Protein AF-B8M8Z0-F1 (afdb_monomer_lite)

Sequence (172 aa):
METLQPSSPGAVASERLENPVRRAEPSHQGTQTFMDSPPSTLSLDESLLCNTENAAESIIVLDDDDEQAQATTSRPRRANRRQLDYSYPDYEHLMNAVAARNPSRKRKRQKDSDALSLESILDQFSQDVRDQGQAWISEIKDLRFALKIVYEQKEDLKEKLRRLEDKLHASE

Radius of gyration: 47.39 Å; chains: 1; bounding box: 77×95×139 Å

Organism: Talaromyces stipitatus (strain ATCC 10500 / CBS 375.48 / QM 6759 / NRRL 1006) (NCBI:txid441959)

Secondary structure (DSSP, 8-state):
----PPP--------------------------------------------------------------------------PPP----HHHHHHHHHHHHHS----------TT---HHHHHHHHHHHHHHHHHHHHHHHHHHHHHHHHHHHHHHHHHHHHHHHHHHHHTT-

Foldseek 3Di:
DDDDDDDDDDDDDDDDDDDDDDDDDDDDDDDDDDDPDDDDDDDDPPDDDDDDDDDDDDDDDDDDDDDDDDDDDPDPPPPDPDDPDPDPVVVVVVVVVVCVVDPPPPPPDPPPPPPDDPVNVVVVVVVVVVVVVVVVVVVVVVVVVVVVVVVVVVVVVVVVVVVVVVVVVVVD

pLDDT: mean 70.09, std 22.39, range [35.06, 98.62]

Structure (mmCIF, N/CA/C/O backbone):
data_AF-B8M8Z0-F1
#
_entry.id   AF-B8M8Z0-F1
#
loop_
_atom_site.group_PDB
_atom_site.id
_atom_site.type_symbol
_atom_site.label_atom_id
_atom_site.label_alt_id
_atom_site.label_comp_id
_atom_site.label_asym_id
_atom_site.label_entity_id
_atom_site.label_seq_id
_atom_site.pdbx_PDB_ins_code
_atom_site.Cartn_x
_atom_site.Cartn_y
_atom_site.Cartn_z
_atom_site.occupancy
_atom_site.B_iso_or_equiv
_atom_site.auth_seq_id
_atom_site.auth_comp_id
_atom_site.auth_asym_id
_atom_site.auth_atom_id
_atom_site.pdbx_PDB_model_num
ATOM 1 N N . MET A 1 1 ? -10.485 -59.531 -8.593 1.00 39.97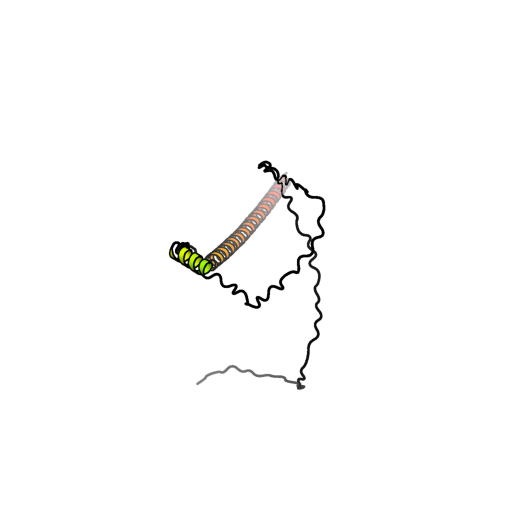 1 MET A N 1
ATOM 2 C CA . MET A 1 1 ? -9.122 -59.573 -9.161 1.00 39.97 1 MET A CA 1
ATOM 3 C C . MET A 1 1 ? -8.809 -58.142 -9.573 1.00 39.97 1 MET A C 1
ATOM 5 O O . MET A 1 1 ? -9.566 -57.633 -10.379 1.00 39.97 1 MET A O 1
ATOM 9 N N . GLU A 1 2 ? -7.895 -57.358 -9.015 1.00 52.56 2 GLU A N 1
ATOM 10 C CA . GLU A 1 2 ? -6.887 -57.484 -7.959 1.00 52.56 2 GLU A CA 1
ATOM 11 C C . GLU A 1 2 ? -6.819 -56.115 -7.248 1.00 52.56 2 GLU A C 1
ATOM 13 O O . GLU A 1 2 ? -6.958 -55.074 -7.887 1.00 52.56 2 GLU A O 1
ATOM 18 N N . THR A 1 3 ? -6.641 -56.108 -5.929 1.00 45.25 3 THR A N 1
ATOM 19 C CA . THR A 1 3 ? -6.395 -54.913 -5.105 1.00 45.25 3 THR A CA 1
ATOM 20 C C . THR A 1 3 ? -4.954 -54.977 -4.612 1.00 45.25 3 THR A C 1
ATOM 22 O O . THR A 1 3 ? -4.614 -55.925 -3.905 1.00 45.25 3 THR A O 1
ATOM 25 N N . LEU A 1 4 ? -4.113 -53.996 -4.950 1.00 60.12 4 LEU A N 1
ATOM 26 C CA . LEU A 1 4 ? -2.746 -53.903 -4.429 1.00 60.12 4 LEU A CA 1
ATOM 27 C C . LEU A 1 4 ? -2.691 -52.889 -3.280 1.00 60.12 4 LEU A C 1
ATOM 29 O O . LEU A 1 4 ? -2.942 -51.699 -3.455 1.00 60.12 4 LEU A O 1
ATOM 33 N N . GLN A 1 5 ? -2.406 -53.417 -2.090 1.00 58.19 5 GLN A N 1
ATOM 34 C CA . GLN A 1 5 ? -2.142 -52.691 -0.850 1.00 58.19 5 GLN A CA 1
ATOM 35 C C . GLN A 1 5 ? -0.746 -52.033 -0.852 1.00 58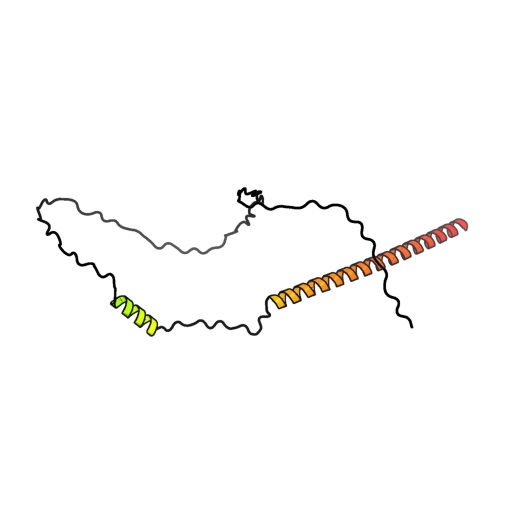.19 5 GLN A C 1
ATOM 37 O O . GLN A 1 5 ? 0.154 -52.506 -1.549 1.00 58.19 5 GLN A O 1
ATOM 42 N N . PRO A 1 6 ? -0.525 -50.993 -0.024 1.00 50.97 6 PRO A N 1
ATOM 43 C CA . PRO A 1 6 ? 0.797 -50.426 0.229 1.00 50.97 6 PRO A CA 1
ATOM 44 C C . PRO A 1 6 ? 1.612 -51.282 1.215 1.00 50.97 6 PRO A C 1
ATOM 46 O O . PRO A 1 6 ? 1.102 -51.728 2.242 1.00 50.97 6 PRO A O 1
ATOM 49 N N . SER A 1 7 ? 2.900 -51.468 0.915 1.00 44.25 7 SER A N 1
ATOM 50 C CA . SER A 1 7 ? 3.866 -52.198 1.746 1.00 44.25 7 SER A CA 1
ATOM 51 C C . SER A 1 7 ? 4.770 -51.246 2.544 1.00 44.25 7 SER A C 1
ATOM 53 O O . SER A 1 7 ? 5.534 -50.465 1.982 1.00 44.25 7 SER A O 1
ATOM 55 N N . SER A 1 8 ? 4.710 -51.368 3.867 1.00 45.84 8 SER A N 1
ATOM 56 C CA . SER A 1 8 ? 5.751 -51.042 4.856 1.00 45.84 8 SER A CA 1
ATOM 57 C C . SER A 1 8 ? 5.587 -52.066 5.983 1.00 45.84 8 SER A C 1
ATOM 59 O O . SER A 1 8 ? 4.440 -52.352 6.335 1.00 45.84 8 SER A O 1
ATOM 61 N N . PRO A 1 9 ? 6.666 -52.665 6.530 1.00 49.41 9 PRO A N 1
ATOM 62 C CA . PRO A 1 9 ? 7.358 -52.031 7.660 1.00 49.41 9 PRO A CA 1
ATOM 63 C C . PRO A 1 9 ? 8.861 -52.375 7.795 1.00 49.41 9 PRO A C 1
ATOM 65 O O . PRO A 1 9 ? 9.353 -53.371 7.275 1.00 49.41 9 PRO A O 1
ATOM 68 N N . GLY A 1 10 ? 9.586 -51.575 8.580 1.00 35.22 10 GLY A N 1
ATOM 69 C CA . GLY A 1 10 ? 10.968 -51.858 8.975 1.00 35.22 10 GLY A CA 1
ATOM 70 C C . GLY A 1 10 ? 11.392 -51.018 10.174 1.00 35.22 10 GLY A C 1
ATOM 71 O O . GLY A 1 10 ? 12.076 -50.014 10.019 1.00 35.22 10 GLY A O 1
ATOM 72 N N . ALA A 1 11 ? 10.934 -51.414 11.361 1.00 36.81 11 ALA A N 1
ATOM 73 C CA . ALA A 1 11 ? 11.362 -50.870 12.643 1.00 36.81 11 ALA A CA 1
ATOM 74 C C . ALA A 1 11 ? 12.719 -51.464 13.058 1.00 36.81 11 ALA A C 1
ATOM 76 O O . ALA A 1 11 ? 12.923 -52.671 12.940 1.00 36.81 11 ALA A O 1
ATOM 77 N N . VAL A 1 12 ? 13.600 -50.636 13.622 1.00 39.78 12 VAL A N 1
ATOM 78 C CA . VAL A 1 12 ? 14.687 -51.084 14.501 1.00 39.78 12 VAL A CA 1
ATOM 79 C C . VAL A 1 12 ? 14.487 -50.392 15.844 1.00 39.78 12 VAL A C 1
ATOM 81 O O . VAL A 1 12 ? 14.398 -49.168 15.914 1.00 39.78 12 VAL A O 1
ATOM 84 N N . ALA A 1 13 ? 14.366 -51.202 16.891 1.00 38.84 13 ALA A N 1
ATOM 85 C CA . ALA A 1 13 ? 14.270 -50.810 18.288 1.00 38.84 13 ALA A CA 1
ATOM 86 C C . ALA A 1 13 ? 15.489 -51.359 19.043 1.00 38.84 13 ALA A C 1
ATOM 88 O O . ALA A 1 13 ? 15.879 -52.493 18.788 1.00 38.84 13 ALA A O 1
ATOM 89 N N . SER A 1 14 ? 16.044 -50.556 19.956 1.00 38.44 14 SER A N 1
ATOM 90 C CA . SER A 1 14 ? 16.961 -50.906 21.062 1.00 38.44 14 SER A CA 1
ATOM 91 C C . SER A 1 14 ? 17.315 -49.578 21.757 1.00 38.44 14 SER A C 1
ATOM 93 O O . SER A 1 14 ? 17.700 -48.651 21.057 1.00 38.44 14 SER A O 1
ATOM 95 N N . GLU A 1 15 ? 17.199 -49.303 23.059 1.00 42.00 15 GLU A N 1
ATOM 96 C CA . GLU A 1 15 ? 16.796 -49.989 24.299 1.00 42.00 15 GLU A CA 1
ATOM 97 C C . GLU A 1 15 ? 16.275 -48.864 25.234 1.00 42.00 15 GLU A C 1
ATOM 99 O O . GLU A 1 15 ? 16.852 -47.783 25.290 1.00 42.00 15 GLU A O 1
ATOM 104 N N . ARG A 1 16 ? 15.045 -48.914 25.753 1.00 42.03 16 ARG A N 1
ATOM 105 C CA . ARG A 1 16 ? 14.649 -49.311 27.121 1.00 42.03 16 ARG A CA 1
ATOM 106 C C . ARG A 1 16 ? 15.676 -49.049 28.241 1.00 42.03 16 ARG A C 1
ATOM 108 O O . ARG A 1 16 ? 16.598 -49.830 28.411 1.00 42.03 16 ARG A O 1
ATOM 115 N N . LEU A 1 17 ? 15.368 -48.085 29.115 1.00 38.06 17 LEU A N 1
ATOM 116 C CA . LEU A 1 17 ? 15.450 -48.250 30.575 1.00 38.06 17 LEU A CA 1
ATOM 117 C C . LEU A 1 17 ? 14.371 -47.387 31.255 1.00 38.06 17 LEU A C 1
ATOM 119 O O . LEU A 1 17 ? 14.147 -46.231 30.906 1.00 38.06 17 LEU A O 1
ATOM 123 N N . GLU A 1 18 ? 13.649 -48.026 32.170 1.00 38.50 18 GLU A N 1
ATOM 124 C CA . GLU A 1 18 ? 12.443 -47.575 32.870 1.00 38.50 18 GLU A CA 1
ATOM 125 C C . GLU A 1 18 ? 12.787 -46.825 34.180 1.00 38.50 18 GLU A C 1
ATOM 127 O O . GLU A 1 18 ? 13.709 -47.242 34.867 1.00 38.50 18 GLU A O 1
ATOM 132 N N . ASN A 1 19 ? 12.028 -45.749 34.485 1.00 35.25 19 ASN A N 1
ATOM 133 C CA . ASN A 1 19 ? 11.388 -45.292 35.758 1.00 35.25 19 ASN A CA 1
ATOM 134 C C . ASN A 1 19 ? 12.024 -45.578 37.161 1.00 35.25 19 ASN A C 1
ATOM 136 O O . ASN A 1 19 ? 12.722 -46.572 37.300 1.00 35.25 19 ASN A O 1
ATOM 140 N N . PRO A 1 20 ? 11.698 -44.841 38.273 1.00 48.09 20 PRO A N 1
ATOM 141 C CA . PRO A 1 20 ? 10.500 -44.009 38.504 1.00 48.09 20 PRO A CA 1
ATOM 142 C C . PRO A 1 20 ? 10.663 -42.671 39.288 1.00 48.09 20 PRO A C 1
ATOM 144 O O . PRO A 1 20 ? 11.601 -42.415 40.036 1.00 48.09 20 PRO A O 1
ATOM 147 N N . VAL A 1 21 ? 9.603 -41.868 39.170 1.00 44.72 21 VAL A N 1
ATOM 148 C CA . VAL A 1 21 ? 9.032 -40.865 40.094 1.00 44.72 21 VAL A CA 1
ATOM 149 C C . VAL A 1 21 ? 9.486 -40.930 41.571 1.00 44.72 21 VAL A C 1
ATOM 151 O O . VAL A 1 21 ? 9.196 -41.910 42.257 1.00 44.72 21 VAL A O 1
ATOM 154 N N . ARG A 1 22 ? 9.975 -39.800 42.120 1.00 39.94 22 ARG A N 1
ATOM 155 C CA . ARG A 1 22 ? 9.637 -39.318 43.481 1.00 39.94 22 ARG A CA 1
ATOM 156 C C . ARG A 1 22 ? 9.508 -37.785 43.533 1.00 39.94 22 ARG A C 1
ATOM 158 O O . ARG A 1 22 ? 10.301 -37.057 42.953 1.00 39.94 22 ARG A O 1
ATOM 165 N N . ARG A 1 23 ? 8.438 -37.357 44.211 1.00 42.62 23 ARG A N 1
ATOM 166 C CA . ARG A 1 23 ? 7.930 -35.995 44.470 1.00 42.62 23 ARG A CA 1
ATOM 167 C C . ARG A 1 23 ? 8.765 -35.172 45.471 1.00 42.62 23 ARG A C 1
ATOM 169 O O . ARG A 1 23 ? 9.400 -35.769 46.334 1.00 42.62 23 ARG A O 1
ATOM 176 N N . ALA A 1 24 ? 8.468 -33.859 45.448 1.00 35.06 24 ALA A N 1
ATOM 177 C CA . ALA A 1 24 ? 8.546 -32.821 46.502 1.00 35.06 24 ALA A CA 1
ATOM 178 C C . ALA A 1 24 ? 9.899 -32.096 46.619 1.00 35.06 24 ALA A C 1
ATOM 180 O O . ALA A 1 24 ? 10.924 -32.757 46.628 1.00 35.06 24 ALA A O 1
ATOM 181 N N . GLU A 1 25 ? 10.042 -30.773 46.742 1.00 41.66 25 GLU A N 1
ATOM 182 C CA . GLU A 1 25 ? 9.196 -29.565 46.903 1.00 41.66 25 GLU A CA 1
ATOM 183 C C . GLU A 1 25 ? 10.148 -28.345 46.627 1.00 41.66 25 GLU A C 1
ATOM 185 O O . GLU A 1 25 ? 11.329 -28.571 46.343 1.00 41.66 25 GLU A O 1
ATOM 190 N N . PRO A 1 26 ? 9.689 -27.075 46.611 1.00 50.34 26 PRO A N 1
ATOM 191 C CA . PRO A 1 26 ? 10.219 -26.002 45.762 1.00 50.34 26 PRO A CA 1
ATOM 192 C C . PRO A 1 26 ? 11.353 -25.175 46.395 1.00 50.34 26 PRO A C 1
ATOM 194 O O . PRO A 1 26 ? 11.422 -25.001 47.608 1.00 50.34 26 PRO A O 1
ATOM 197 N N . SER A 1 27 ? 12.191 -24.556 45.556 1.00 38.50 27 SER A N 1
ATOM 198 C CA . SER A 1 27 ? 13.058 -23.450 45.976 1.00 38.50 27 SER A CA 1
ATOM 199 C C . SER A 1 27 ? 12.928 -22.287 44.999 1.00 38.50 27 SER A C 1
ATOM 201 O O . SER A 1 27 ? 13.262 -22.389 43.819 1.00 38.50 27 SER A O 1
ATOM 203 N N . HIS A 1 28 ? 12.380 -21.186 45.508 1.00 49.56 28 HIS A N 1
ATOM 204 C CA . HIS A 1 28 ? 12.367 -19.887 44.860 1.00 49.56 28 HIS A CA 1
ATOM 205 C C . HIS A 1 28 ? 13.800 -19.376 44.691 1.00 49.56 28 HIS A C 1
ATOM 207 O O . HIS A 1 28 ? 14.489 -19.144 45.682 1.00 49.56 28 HIS A O 1
ATOM 213 N N . GLN A 1 29 ? 14.211 -19.080 43.462 1.00 44.50 29 GLN A N 1
ATOM 214 C CA . GLN A 1 29 ? 15.241 -18.073 43.241 1.00 44.50 29 GLN A CA 1
ATOM 215 C C . GLN A 1 29 ? 14.930 -17.296 41.969 1.00 44.50 29 GLN A C 1
ATOM 217 O O . GLN A 1 29 ? 15.038 -17.791 40.850 1.00 44.50 29 GLN A O 1
ATOM 222 N N . GLY A 1 30 ? 14.459 -16.069 42.190 1.00 48.28 30 GLY A N 1
ATOM 223 C CA . GLY A 1 30 ? 14.251 -15.085 41.150 1.00 48.28 30 GLY A CA 1
ATOM 224 C C . GLY A 1 30 ? 15.577 -14.701 40.510 1.00 48.28 30 GLY A C 1
ATOM 225 O O . GLY A 1 30 ? 16.544 -14.370 41.189 1.00 48.28 30 GLY A O 1
ATOM 226 N N . THR A 1 31 ? 15.585 -14.696 39.188 1.00 47.72 31 THR A N 1
ATOM 227 C CA . THR A 1 31 ? 16.530 -13.924 38.389 1.00 47.72 31 THR A CA 1
ATOM 228 C C . THR A 1 31 ? 15.722 -12.831 37.703 1.00 47.72 31 THR A C 1
ATOM 230 O O . THR A 1 31 ? 15.241 -12.971 36.586 1.00 47.72 31 THR A O 1
ATOM 233 N N . GLN A 1 32 ? 15.503 -11.743 38.447 1.00 50.91 32 GLN A N 1
ATOM 234 C CA . GLN A 1 32 ? 15.200 -10.446 37.858 1.00 50.91 32 GLN A CA 1
ATOM 235 C C . GLN A 1 32 ? 16.490 -9.934 37.215 1.00 50.91 32 GLN A C 1
ATOM 237 O O . GLN A 1 32 ? 17.442 -9.607 37.919 1.00 50.91 32 GLN A O 1
ATOM 242 N N . THR A 1 33 ? 16.532 -9.857 35.889 1.00 51.19 33 THR A N 1
ATOM 243 C CA . THR A 1 33 ? 17.557 -9.087 35.178 1.00 51.19 33 THR A CA 1
ATOM 244 C C . THR A 1 33 ? 16.944 -7.778 34.697 1.00 51.19 33 THR A C 1
ATOM 246 O O . THR A 1 33 ? 16.204 -7.749 33.718 1.00 51.19 33 THR A O 1
ATOM 249 N N . PHE A 1 34 ? 17.208 -6.745 35.500 1.00 45.59 34 PHE A N 1
ATOM 250 C CA . PHE A 1 34 ? 17.388 -5.321 35.202 1.00 45.59 34 PHE A CA 1
ATOM 251 C C . PHE A 1 34 ? 16.816 -4.783 33.880 1.00 45.59 34 PHE A C 1
ATOM 253 O O . PHE A 1 34 ? 17.377 -4.946 32.800 1.00 45.59 34 PHE A O 1
ATOM 260 N N . MET A 1 35 ? 15.703 -4.061 34.024 1.00 52.72 35 MET A N 1
ATOM 261 C CA . MET A 1 35 ? 15.204 -3.070 33.076 1.00 52.72 35 MET A CA 1
ATOM 262 C C . MET A 1 35 ? 16.104 -1.829 33.133 1.00 52.72 35 MET A C 1
ATOM 264 O O . MET A 1 35 ? 15.872 -0.950 33.958 1.00 52.72 35 MET A O 1
ATOM 268 N N . ASP A 1 36 ? 17.101 -1.743 32.255 1.00 58.56 36 ASP A N 1
ATOM 269 C CA . ASP A 1 36 ? 17.860 -0.508 32.037 1.00 58.56 36 ASP A CA 1
ATOM 270 C C . ASP A 1 36 ? 17.316 0.214 30.799 1.00 58.56 36 ASP A C 1
ATOM 272 O O . ASP A 1 36 ? 17.783 0.063 29.671 1.00 58.56 36 ASP A O 1
ATOM 276 N N . SER A 1 37 ? 16.269 1.008 31.003 1.00 60.91 37 SER A N 1
ATOM 277 C CA . SER A 1 37 ? 15.888 2.078 30.081 1.00 60.91 37 SER A CA 1
ATOM 278 C C . SER A 1 37 ? 15.457 3.283 30.915 1.00 60.91 37 SER A C 1
ATOM 280 O O . SER A 1 37 ? 14.537 3.151 31.725 1.00 60.91 37 SER A O 1
ATOM 282 N N . PRO A 1 38 ? 16.122 4.445 30.787 1.00 71.69 38 PRO A N 1
ATOM 283 C CA . PRO A 1 38 ? 15.754 5.620 31.561 1.00 71.69 38 PRO A CA 1
ATOM 284 C C . PRO A 1 38 ? 14.377 6.142 31.118 1.00 71.69 38 PRO A C 1
ATOM 286 O O . PRO A 1 38 ? 14.044 6.063 29.931 1.00 71.69 38 PRO A O 1
ATOM 289 N N . PRO A 1 39 ? 13.567 6.702 32.034 1.00 63.53 39 PRO A N 1
ATOM 290 C CA . PRO A 1 39 ? 12.319 7.349 31.657 1.00 63.53 39 PRO A CA 1
ATOM 291 C C . PRO A 1 39 ? 12.621 8.566 30.774 1.00 63.53 39 PRO A C 1
ATOM 293 O O . PRO A 1 39 ? 13.378 9.457 31.153 1.00 63.53 39 PRO A O 1
ATOM 296 N N . SER A 1 40 ? 12.028 8.600 29.580 1.00 58.91 40 SER A N 1
ATOM 297 C CA . SER A 1 40 ? 12.079 9.761 28.692 1.00 58.91 40 SER A CA 1
ATOM 298 C C . SER A 1 40 ? 11.267 10.901 29.314 1.00 58.91 40 SER A C 1
ATOM 300 O O . SER A 1 40 ? 10.045 10.817 29.424 1.00 58.91 40 SER A O 1
ATOM 302 N N . THR A 1 41 ? 11.945 11.954 29.766 1.00 53.25 41 THR A N 1
ATOM 303 C CA . THR A 1 41 ? 11.315 13.173 30.281 1.00 53.25 41 THR A CA 1
ATOM 304 C C . THR A 1 41 ? 11.078 14.140 29.126 1.00 53.25 41 THR A C 1
ATOM 306 O O . THR A 1 41 ? 11.999 14.836 28.698 1.00 53.25 41 THR A O 1
ATOM 309 N N . LEU A 1 42 ? 9.849 14.194 28.610 1.00 59.44 42 LEU A N 1
ATOM 310 C CA . LEU A 1 42 ? 9.412 15.327 27.797 1.00 59.44 42 LEU A CA 1
ATOM 311 C C . LEU A 1 42 ? 9.255 16.539 28.724 1.00 59.44 42 LEU A C 1
ATOM 313 O O . LEU A 1 42 ? 8.556 16.464 29.733 1.00 59.44 42 LEU A O 1
ATOM 317 N N . SER A 1 43 ? 9.938 17.637 28.404 1.00 49.47 43 SER A N 1
ATOM 318 C CA . SER A 1 43 ? 9.814 18.908 29.114 1.00 49.47 43 SER A CA 1
ATOM 319 C C . SER A 1 43 ? 8.405 19.463 28.920 1.00 49.47 43 SER A C 1
ATOM 321 O O . SER A 1 43 ? 8.013 19.787 27.798 1.00 49.47 43 SER A O 1
ATOM 323 N N . LEU A 1 44 ? 7.652 19.554 30.014 1.00 45.75 44 LEU A N 1
ATOM 324 C CA . LEU A 1 44 ? 6.374 20.248 30.066 1.00 45.75 44 LEU A CA 1
ATOM 325 C C . LEU A 1 44 ? 6.674 21.752 29.959 1.00 45.75 44 LEU A C 1
ATOM 327 O O . LEU A 1 44 ? 7.136 22.367 30.918 1.00 45.75 44 LEU A O 1
ATOM 331 N N . ASP A 1 45 ? 6.499 22.323 28.769 1.00 46.69 45 ASP A N 1
ATOM 332 C CA . ASP A 1 45 ? 6.542 23.773 28.569 1.00 46.69 45 ASP A CA 1
ATOM 333 C C . ASP A 1 45 ? 5.242 24.372 29.128 1.00 46.69 45 ASP A C 1
ATOM 335 O O . ASP A 1 45 ? 4.274 24.628 28.415 1.00 46.69 45 ASP A O 1
ATOM 339 N N . GLU A 1 46 ? 5.177 24.489 30.456 1.00 59.09 46 GLU A N 1
ATOM 340 C CA . GLU A 1 46 ? 4.109 25.191 31.164 1.00 59.09 46 GLU A CA 1
ATOM 341 C C . GLU A 1 46 ? 4.435 26.676 31.216 1.00 59.09 46 GLU A C 1
ATOM 343 O O . GLU A 1 46 ? 4.854 27.232 32.229 1.00 59.09 46 GLU A O 1
ATOM 348 N N . SER A 1 47 ? 4.222 27.341 30.094 1.00 53.06 47 SER A N 1
ATOM 349 C CA . SER A 1 47 ? 4.103 28.787 30.071 1.00 53.06 47 SER A CA 1
ATOM 350 C C . SER A 1 47 ? 2.847 29.121 29.298 1.00 53.06 47 SER A C 1
ATOM 352 O O . SER A 1 47 ? 2.899 29.167 28.078 1.00 53.06 47 SER A O 1
ATOM 354 N N . LEU A 1 48 ? 1.724 29.299 30.009 1.00 47.19 48 LEU A N 1
ATOM 355 C CA . LEU A 1 48 ? 0.676 30.295 29.727 1.00 47.19 48 LEU A CA 1
ATOM 356 C C . LEU A 1 48 ? -0.481 30.189 30.749 1.00 47.19 48 LEU A C 1
ATOM 358 O O . LEU A 1 48 ? -1.424 29.424 30.589 1.00 47.19 48 LEU A O 1
ATOM 362 N N . LEU A 1 49 ? -0.369 31.022 31.790 1.00 50.44 49 LEU A N 1
ATOM 363 C CA . LEU A 1 49 ? -1.426 31.792 32.462 1.00 50.44 49 LEU A CA 1
ATOM 364 C C . LEU A 1 49 ? -2.775 31.125 32.822 1.00 50.44 49 LEU A C 1
ATOM 366 O O . LEU A 1 49 ? -3.665 30.994 31.987 1.00 50.44 49 LEU A O 1
ATOM 370 N N . CYS A 1 50 ? -3.037 31.051 34.131 1.00 39.69 50 CYS A N 1
ATOM 371 C CA . CYS A 1 50 ? -4.163 31.786 34.723 1.00 39.69 50 CYS A CA 1
ATOM 372 C C . CYS A 1 50 ? -3.846 32.161 36.178 1.00 39.69 50 CYS A C 1
ATOM 374 O O . CYS A 1 50 ? -3.757 31.310 37.058 1.00 39.69 50 CYS A O 1
ATOM 376 N N . ASN A 1 51 ? -3.668 33.462 36.401 1.00 46.97 51 ASN A N 1
ATOM 377 C CA . ASN A 1 51 ? -3.605 34.082 37.716 1.00 46.97 51 ASN A CA 1
ATOM 378 C C . ASN A 1 51 ? -5.028 34.217 38.270 1.00 46.97 51 ASN A C 1
ATOM 380 O O . ASN A 1 51 ? -5.841 34.914 37.670 1.00 46.97 51 ASN A O 1
ATOM 384 N N . THR A 1 52 ? -5.287 33.634 39.435 1.00 44.19 52 THR A N 1
ATOM 385 C CA . THR A 1 52 ? -6.341 34.057 40.375 1.00 44.19 52 THR A CA 1
ATOM 386 C C . THR A 1 52 ? -5.773 33.799 41.771 1.00 44.19 52 THR A C 1
ATOM 388 O O . THR A 1 52 ? -5.658 32.652 42.187 1.00 44.19 52 THR A O 1
ATOM 391 N N . GLU A 1 53 ? -5.050 34.762 42.336 1.00 45.88 53 GLU A N 1
ATOM 392 C CA . GLU A 1 53 ? -5.589 35.798 43.231 1.00 45.88 53 GLU A CA 1
ATOM 393 C C . GLU A 1 53 ? -6.056 35.230 44.581 1.00 45.88 53 GLU A C 1
ATOM 395 O O . GLU A 1 53 ? -7.108 34.612 44.704 1.00 45.88 53 GLU A O 1
ATOM 400 N N . ASN A 1 54 ? -5.201 35.479 45.575 1.00 46.34 54 ASN A N 1
ATOM 401 C CA . ASN A 1 54 ? -5.416 35.570 47.016 1.00 46.34 54 ASN A CA 1
ATOM 402 C C . ASN A 1 54 ? -6.877 35.554 47.507 1.00 46.34 54 ASN A C 1
ATOM 404 O O . ASN A 1 54 ? -7.609 36.524 47.327 1.00 46.34 54 ASN A O 1
ATOM 408 N N . ALA A 1 55 ? -7.219 34.553 48.320 1.00 42.72 55 ALA A N 1
ATOM 409 C CA . ALA A 1 55 ? -8.273 34.678 49.322 1.00 42.72 55 ALA A CA 1
ATOM 410 C C . ALA A 1 55 ? -7.693 34.322 50.697 1.00 42.72 55 ALA A C 1
ATOM 412 O O . ALA A 1 55 ? -7.131 33.253 50.907 1.00 42.72 55 ALA A O 1
ATOM 413 N N . ALA A 1 56 ? -7.769 35.311 51.578 1.00 48.53 56 ALA A N 1
ATOM 414 C CA . ALA A 1 56 ? -7.170 35.408 52.894 1.00 48.53 56 ALA A CA 1
ATOM 415 C C . ALA A 1 56 ? -7.532 34.278 53.872 1.00 48.53 56 ALA A C 1
ATOM 417 O O . ALA A 1 56 ? -8.707 34.024 54.117 1.00 48.53 56 ALA A O 1
ATOM 418 N N . GLU A 1 57 ? -6.526 33.754 54.571 1.00 43.22 57 GLU A N 1
ATOM 419 C CA . GLU A 1 57 ? -6.699 33.163 55.901 1.00 43.22 57 GLU A CA 1
ATOM 420 C C . GLU A 1 57 ? -5.732 33.852 56.870 1.00 43.22 57 GLU A C 1
ATOM 422 O O . GLU A 1 57 ? -4.565 33.495 57.003 1.00 43.22 57 GLU A O 1
ATOM 427 N N . SER A 1 58 ? -6.227 34.906 57.521 1.00 43.28 58 SER A N 1
ATOM 428 C CA . SER A 1 58 ? -5.632 35.459 58.738 1.00 43.28 58 SER A CA 1
ATOM 429 C C . SER A 1 58 ? -6.377 34.837 59.914 1.00 43.28 58 SER A C 1
ATOM 431 O O . SER A 1 58 ? -7.545 35.155 60.141 1.00 43.28 58 SER A O 1
ATOM 433 N N . ILE A 1 59 ? -5.734 33.916 60.632 1.00 49.28 59 ILE A N 1
ATOM 434 C CA . ILE A 1 59 ? -6.260 33.374 61.888 1.00 49.28 59 ILE A CA 1
ATOM 435 C C . ILE A 1 59 ? -5.700 34.241 63.015 1.00 49.28 59 ILE A C 1
ATOM 437 O O . ILE A 1 59 ? -4.521 34.157 63.351 1.00 49.28 59 ILE A O 1
ATOM 441 N N . ILE A 1 60 ? -6.550 35.094 63.585 1.00 55.00 60 ILE A N 1
ATOM 442 C CA . ILE A 1 60 ? -6.251 35.822 64.819 1.00 55.00 60 ILE A CA 1
ATOM 443 C C . ILE A 1 60 ? -6.475 34.844 65.978 1.00 55.00 60 ILE A C 1
ATOM 445 O O . ILE A 1 60 ? -7.612 34.469 66.261 1.00 55.00 60 ILE A O 1
ATOM 449 N N . VAL A 1 61 ? -5.394 34.423 66.633 1.00 51.72 61 VAL A N 1
ATOM 450 C CA . VAL A 1 61 ? -5.452 33.747 67.934 1.00 51.72 61 VAL A CA 1
ATOM 451 C C . VAL A 1 61 ? -5.466 34.843 68.997 1.00 51.72 61 VAL A C 1
ATOM 453 O O . VAL A 1 61 ? -4.468 35.536 69.176 1.00 51.72 61 VAL A O 1
ATOM 456 N N . LEU A 1 62 ? -6.615 35.038 69.645 1.00 44.72 62 LEU A N 1
ATOM 457 C CA . LEU A 1 62 ? -6.710 35.794 70.893 1.00 44.72 62 LEU A CA 1
ATOM 458 C C . LEU A 1 62 ? -6.485 34.798 72.029 1.00 44.72 62 LEU A C 1
ATOM 460 O O . LEU A 1 62 ? -7.324 33.934 72.282 1.00 44.72 62 LEU A O 1
ATOM 464 N N . ASP A 1 63 ? -5.300 34.894 72.616 1.00 49.22 63 ASP A N 1
ATOM 465 C CA . ASP A 1 63 ? -4.872 34.185 73.813 1.00 49.22 63 ASP A CA 1
ATOM 466 C C . ASP A 1 63 ? -5.181 35.125 74.986 1.00 49.22 63 ASP A C 1
ATOM 468 O O . ASP A 1 63 ? -4.418 36.046 75.251 1.00 49.22 63 ASP A O 1
ATOM 472 N N . ASP A 1 64 ? -6.351 34.956 75.602 1.00 46.59 64 ASP A N 1
ATOM 473 C CA . ASP A 1 64 ? -6.776 35.679 76.805 1.00 46.59 64 ASP A CA 1
ATOM 474 C C . ASP A 1 64 ? -7.468 34.665 77.729 1.00 46.59 64 ASP A C 1
ATOM 476 O O . ASP A 1 64 ? -8.595 34.234 77.481 1.00 46.59 64 ASP A O 1
ATOM 480 N N . ASP A 1 65 ? -6.756 34.184 78.745 1.00 42.28 65 ASP A N 1
ATOM 481 C CA . ASP A 1 65 ? -7.005 34.671 80.104 1.00 42.28 65 ASP A CA 1
ATOM 482 C C . ASP A 1 65 ? -6.079 33.974 81.108 1.00 42.28 65 ASP A C 1
ATOM 484 O O . ASP A 1 65 ? -6.089 32.754 81.312 1.00 42.28 65 ASP A O 1
ATOM 488 N N . ASP A 1 66 ? -5.289 34.823 81.749 1.00 46.03 66 ASP A N 1
ATOM 489 C CA . ASP A 1 66 ? -4.567 34.573 82.978 1.00 46.03 66 ASP A CA 1
ATOM 490 C C . ASP A 1 66 ? -5.526 34.405 84.180 1.00 46.03 66 ASP A C 1
ATOM 492 O O . ASP A 1 66 ? -6.616 34.963 84.249 1.00 46.03 66 ASP A O 1
ATOM 496 N N . GLU A 1 67 ? -5.011 33.693 85.183 1.00 42.09 67 GLU A N 1
ATOM 497 C CA . GLU A 1 67 ? -5.312 33.835 86.615 1.00 42.09 67 GLU A CA 1
ATOM 498 C C . GLU A 1 67 ? -6.596 33.244 87.260 1.00 42.09 67 GLU A C 1
ATOM 500 O O . GLU A 1 67 ? -7.710 33.747 87.212 1.00 42.09 67 GLU A O 1
ATOM 505 N N . GLN A 1 68 ? -6.311 32.235 88.098 1.00 40.78 68 GLN A N 1
ATOM 506 C CA . GLN A 1 68 ? -6.744 32.100 89.501 1.00 40.78 68 GLN A CA 1
ATOM 507 C C . GLN A 1 68 ? -8.228 31.865 89.831 1.00 40.78 68 GLN A C 1
ATOM 509 O O . GLN A 1 68 ? -9.020 32.785 89.974 1.00 40.78 68 GLN A O 1
ATOM 514 N N . ALA A 1 69 ? -8.522 30.630 90.259 1.00 38.56 69 ALA A N 1
ATOM 515 C CA . ALA A 1 69 ? -9.105 30.390 91.587 1.00 38.56 69 ALA A CA 1
ATOM 516 C C . ALA A 1 69 ? -9.027 28.903 91.969 1.00 38.56 69 ALA A C 1
ATOM 518 O O . ALA A 1 69 ? -9.618 28.031 91.331 1.00 38.56 69 ALA A O 1
ATOM 519 N N . GLN A 1 70 ? -8.341 28.609 93.076 1.00 51.84 70 GLN A N 1
ATOM 520 C CA . GLN A 1 70 ? -8.579 27.385 93.833 1.00 51.84 70 GLN A CA 1
ATOM 521 C C . GLN A 1 70 ? -10.014 27.414 94.372 1.00 51.84 70 GLN A C 1
ATOM 523 O O . GLN A 1 70 ? -10.336 28.230 95.229 1.00 51.84 70 GLN A O 1
ATOM 528 N N . ALA A 1 71 ? -10.863 26.488 93.933 1.00 43.03 71 ALA A N 1
ATOM 529 C CA . ALA A 1 71 ? -12.063 26.129 94.674 1.00 43.03 71 ALA A CA 1
ATOM 530 C C . ALA A 1 71 ? -12.399 24.659 94.425 1.00 43.03 71 ALA A C 1
ATOM 532 O O . ALA A 1 71 ? -12.719 24.217 93.324 1.00 43.03 71 ALA A O 1
ATOM 533 N N . THR A 1 72 ? -12.291 23.896 95.503 1.00 62.16 72 THR A N 1
ATOM 534 C CA . THR A 1 72 ? -12.733 22.519 95.664 1.00 62.16 72 THR A CA 1
ATOM 535 C C . THR A 1 72 ? -14.144 22.318 95.110 1.00 62.16 72 THR A C 1
ATOM 537 O O . THR A 1 72 ? -15.117 22.770 95.712 1.00 62.16 72 THR A O 1
ATOM 540 N N . THR A 1 73 ? -14.282 21.578 94.009 1.00 53.56 73 THR A N 1
ATOM 541 C CA . THR A 1 73 ? -15.568 20.985 93.632 1.00 53.56 73 THR A CA 1
ATOM 542 C C . THR A 1 73 ? -15.425 19.468 93.679 1.00 53.56 73 THR A C 1
ATOM 544 O O . THR A 1 73 ? -14.651 18.853 92.944 1.00 53.56 73 THR A O 1
ATOM 547 N N . SER A 1 74 ? -16.126 18.850 94.631 1.00 58.72 74 SER A N 1
ATOM 548 C CA . SER A 1 74 ? -16.313 17.402 94.684 1.00 58.72 74 SER A CA 1
ATOM 549 C C . SER A 1 74 ? -17.028 16.991 93.400 1.00 58.72 74 SER A C 1
ATOM 551 O O . SER A 1 74 ? -18.227 17.216 93.243 1.00 58.72 74 SER A O 1
ATOM 553 N N . ARG A 1 75 ? -16.268 16.485 92.425 1.00 61.66 75 ARG A N 1
ATOM 554 C CA . ARG A 1 75 ? -16.799 16.139 91.108 1.00 61.66 75 ARG A CA 1
ATOM 555 C C . ARG A 1 75 ? -17.778 14.972 91.279 1.00 61.66 75 ARG A C 1
ATOM 557 O O . ARG A 1 75 ? -17.342 13.892 91.691 1.00 61.66 75 ARG A O 1
ATOM 564 N N . PRO A 1 76 ? -19.071 15.113 90.932 1.00 63.69 76 PRO A N 1
ATOM 565 C CA . PRO A 1 76 ? -19.965 13.969 90.903 1.00 63.69 76 PRO A CA 1
ATOM 566 C C . PRO A 1 76 ? -19.420 13.001 89.850 1.00 63.69 76 PRO A C 1
ATOM 568 O O . PRO A 1 76 ? -19.316 13.350 88.670 1.00 63.69 76 PRO A O 1
ATOM 571 N N . ARG A 1 77 ? -19.028 11.786 90.253 1.00 63.78 77 ARG A N 1
ATOM 572 C CA . ARG A 1 77 ? -18.722 10.722 89.291 1.00 63.78 77 ARG A CA 1
ATOM 573 C C . ARG A 1 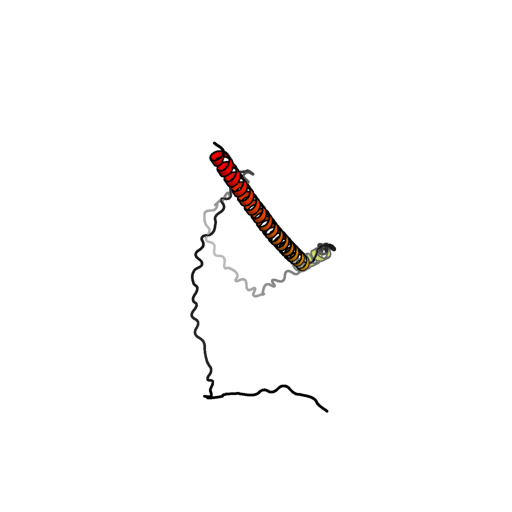77 ? -20.011 10.456 88.519 1.00 63.78 77 ARG A C 1
ATOM 575 O O . ARG A 1 77 ? -20.948 9.896 89.080 1.00 63.78 77 ARG A O 1
ATOM 582 N N . ARG A 1 78 ? -20.073 10.888 87.253 1.00 62.16 78 ARG A N 1
ATOM 583 C CA . ARG A 1 78 ? -21.173 10.566 86.335 1.00 62.16 78 ARG A CA 1
ATOM 584 C C . ARG A 1 78 ? -21.246 9.046 86.189 1.00 62.16 78 ARG A C 1
ATOM 586 O O . ARG A 1 78 ? -20.583 8.461 85.338 1.00 62.16 78 ARG A O 1
ATOM 593 N N . ALA A 1 79 ? -22.046 8.398 87.024 1.00 63.50 79 ALA A N 1
ATOM 594 C CA . ALA A 1 79 ? -22.468 7.029 86.808 1.00 63.50 79 ALA A CA 1
ATOM 595 C C . ALA A 1 79 ? -23.534 7.039 85.707 1.00 63.50 79 ALA A C 1
ATOM 597 O O . ALA A 1 79 ? -24.722 7.043 85.989 1.00 63.50 79 ALA A O 1
ATOM 598 N N . ASN A 1 80 ? -23.106 7.069 84.447 1.00 61.09 80 ASN A N 1
ATOM 599 C CA . ASN A 1 80 ? -23.964 6.739 83.315 1.00 61.09 80 ASN A CA 1
ATOM 600 C C . ASN A 1 80 ? -23.235 5.715 82.446 1.00 61.09 80 ASN A C 1
ATOM 602 O O . ASN A 1 80 ? -22.664 6.040 81.413 1.00 61.09 80 ASN A O 1
ATOM 606 N N . ARG A 1 81 ? -23.265 4.447 82.877 1.00 62.56 81 ARG A N 1
ATOM 607 C CA . ARG A 1 81 ? -23.008 3.291 82.003 1.00 62.56 81 ARG A CA 1
ATOM 608 C C . ARG A 1 81 ? -24.256 2.986 81.169 1.00 62.56 81 ARG A C 1
ATOM 610 O O . ARG A 1 81 ? -24.780 1.879 81.214 1.00 62.56 81 ARG A O 1
ATOM 617 N N . ARG A 1 82 ? -24.778 3.971 80.443 1.00 68.62 82 ARG A N 1
ATOM 618 C CA . ARG A 1 82 ? -25.659 3.666 79.315 1.00 68.62 82 ARG A CA 1
ATOM 619 C C . ARG A 1 82 ? -24.759 3.676 78.095 1.00 68.62 82 ARG A C 1
ATOM 621 O O . ARG A 1 82 ? -24.075 4.669 77.864 1.00 68.62 82 ARG A O 1
ATOM 628 N N . GLN A 1 83 ? -24.680 2.540 77.404 1.00 72.25 83 GLN A N 1
ATOM 629 C CA . GLN A 1 83 ? -24.046 2.500 76.092 1.00 72.25 83 GLN A CA 1
ATOM 630 C C . GLN A 1 83 ? -24.756 3.560 75.249 1.00 72.25 83 GLN A C 1
ATOM 632 O O . GLN A 1 83 ? -25.987 3.557 75.192 1.00 72.25 83 GLN A O 1
ATOM 637 N N . LEU A 1 84 ? -24.005 4.530 74.723 1.00 72.00 84 LEU A N 1
ATOM 638 C CA . LEU A 1 84 ? -24.582 5.455 73.761 1.00 72.00 84 LEU A CA 1
ATOM 639 C C . LEU A 1 84 ? -24.957 4.618 72.547 1.00 72.00 84 LEU A C 1
ATOM 641 O O . LEU A 1 84 ? -24.107 3.918 71.996 1.00 72.00 84 LEU A O 1
ATOM 645 N N . ASP A 1 85 ? -26.230 4.659 72.184 1.00 75.25 85 ASP A N 1
ATOM 646 C CA . ASP A 1 85 ? -26.651 4.118 70.910 1.00 75.25 85 ASP A CA 1
ATOM 647 C C . ASP A 1 85 ? -26.204 5.118 69.844 1.00 75.25 85 ASP A C 1
ATOM 649 O O . ASP A 1 85 ? -26.633 6.272 69.836 1.00 75.25 85 ASP A O 1
ATOM 653 N N . TYR A 1 86 ? -25.248 4.697 69.022 1.00 79.19 86 TYR A N 1
ATOM 654 C CA . TYR A 1 86 ? -24.712 5.493 67.919 1.00 79.19 86 TYR A CA 1
ATOM 655 C C . TYR A 1 86 ? -25.607 5.408 66.675 1.00 79.19 86 TYR A C 1
ATOM 657 O O . TYR A 1 86 ? -25.225 5.894 65.610 1.00 79.19 86 TYR A O 1
ATOM 665 N N . SER A 1 87 ? -26.785 4.785 66.785 1.00 81.31 87 SER A N 1
ATOM 666 C CA . SER A 1 87 ? -27.812 4.883 65.759 1.00 81.31 87 SER A CA 1
ATOM 667 C C . SER A 1 87 ? -28.343 6.317 65.695 1.00 81.31 87 SER A C 1
ATOM 669 O O . SER A 1 87 ? -28.798 6.880 66.691 1.00 81.31 87 SER A O 1
ATOM 671 N N . TYR A 1 88 ? -28.286 6.905 64.500 1.00 85.75 88 TYR A N 1
ATOM 672 C CA . TYR A 1 88 ? -28.889 8.198 64.188 1.00 85.75 88 TYR A CA 1
ATOM 673 C C . TYR A 1 88 ? -30.125 7.958 63.320 1.00 85.75 88 TYR A C 1
ATOM 675 O O . TYR A 1 88 ? -30.063 8.157 62.103 1.00 85.75 88 TYR A O 1
ATOM 683 N N . PRO A 1 89 ? -31.252 7.523 63.910 1.00 85.88 89 PRO A N 1
ATOM 684 C CA . PRO A 1 89 ? -32.451 7.209 63.147 1.00 85.88 89 PRO A CA 1
ATOM 685 C C . PRO A 1 89 ? -32.892 8.412 62.315 1.00 85.88 89 PRO A C 1
ATOM 687 O O . PRO A 1 89 ? -33.227 8.249 61.149 1.00 85.88 89 PRO A O 1
ATOM 690 N N . ASP A 1 90 ? -32.801 9.630 62.842 1.00 87.75 90 ASP A N 1
ATOM 691 C CA . ASP A 1 90 ? -33.187 10.838 62.106 1.00 87.75 90 ASP A CA 1
ATOM 692 C C . ASP A 1 90 ? -32.334 11.072 60.851 1.00 87.75 90 ASP A C 1
ATOM 694 O O . ASP A 1 90 ? -32.848 11.520 59.825 1.00 87.75 90 ASP A O 1
ATOM 698 N N . TYR A 1 91 ? -31.046 10.715 60.893 1.00 88.25 91 TYR A N 1
ATOM 699 C CA . TYR A 1 91 ? -30.170 10.779 59.725 1.00 88.25 91 TYR A CA 1
ATOM 700 C C . TYR A 1 91 ? -30.570 9.738 58.678 1.00 88.25 91 TYR A C 1
ATOM 702 O O . TYR A 1 91 ? -30.666 10.061 57.495 1.00 88.25 91 TYR A O 1
ATOM 710 N N . GLU A 1 92 ? -30.865 8.507 59.097 1.00 89.31 92 GLU A N 1
ATOM 711 C CA . GLU A 1 92 ? -31.342 7.462 58.188 1.00 89.31 92 GLU A CA 1
ATOM 712 C C . GLU A 1 92 ? -32.677 7.847 57.539 1.00 89.31 92 GLU A C 1
ATOM 714 O O . GLU A 1 92 ? -32.833 7.733 56.322 1.00 89.31 92 GLU A O 1
ATOM 719 N N . HIS A 1 93 ? -33.621 8.380 58.319 1.00 90.19 93 HIS A N 1
ATOM 720 C CA . HIS A 1 93 ? -34.898 8.877 57.805 1.00 90.19 93 HIS A 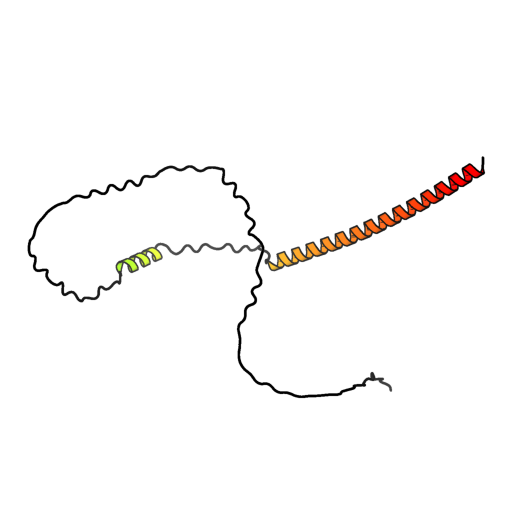CA 1
ATOM 721 C C . HIS A 1 93 ? -34.692 10.028 56.814 1.00 90.19 93 HIS A C 1
ATOM 723 O O . HIS A 1 93 ? -35.325 10.042 55.756 1.00 90.19 93 HIS A O 1
ATOM 729 N N . LEU A 1 94 ? -33.776 10.957 57.106 1.00 92.25 94 LEU A N 1
ATOM 730 C CA . LEU A 1 94 ? -33.433 12.055 56.206 1.00 92.25 94 LEU A CA 1
ATOM 731 C C . LEU A 1 94 ? -32.825 11.544 54.894 1.00 92.25 94 LEU A C 1
ATOM 733 O O . LEU A 1 94 ? -33.273 11.941 53.819 1.00 92.25 94 LEU A O 1
ATOM 737 N N . MET A 1 95 ? -31.846 10.642 54.959 1.00 89.44 95 MET A N 1
ATOM 738 C CA . MET A 1 95 ? -31.205 10.072 53.770 1.00 89.44 95 MET A CA 1
ATOM 739 C C . MET A 1 95 ? -32.201 9.285 52.915 1.00 89.44 95 MET A C 1
ATOM 741 O O . MET A 1 95 ? -32.208 9.428 51.690 1.00 89.44 95 MET A O 1
ATOM 745 N N . ASN A 1 96 ? -33.102 8.533 53.549 1.00 86.38 96 ASN A N 1
ATOM 746 C CA . ASN A 1 96 ? -34.174 7.813 52.867 1.00 86.38 96 ASN A CA 1
ATOM 747 C C . ASN A 1 96 ? -35.179 8.771 52.209 1.00 86.38 96 ASN A C 1
ATOM 749 O O . ASN A 1 96 ? -35.569 8.558 51.061 1.00 86.38 96 ASN A O 1
ATOM 753 N N . ALA A 1 97 ? -35.553 9.865 52.878 1.00 87.38 97 ALA A N 1
ATOM 754 C CA . ALA A 1 97 ? -36.429 10.889 52.310 1.00 87.38 97 ALA A CA 1
ATOM 755 C C . ALA A 1 97 ? -35.774 11.621 51.124 1.00 87.38 97 ALA A C 1
ATOM 757 O O . ALA A 1 97 ? -36.428 11.886 50.113 1.00 87.38 97 ALA A O 1
ATOM 758 N N . VAL A 1 98 ? -34.472 11.911 51.207 1.00 85.38 98 VAL A N 1
ATOM 759 C CA . VAL A 1 98 ? -33.699 12.535 50.122 1.00 85.38 98 VAL A CA 1
ATOM 760 C C . VAL A 1 98 ? -33.575 11.597 48.922 1.00 85.38 98 VAL A C 1
ATOM 762 O O . VAL A 1 98 ? -33.774 12.046 47.790 1.00 85.38 98 VAL A O 1
ATOM 765 N N . ALA A 1 99 ? -33.303 10.310 49.150 1.00 83.19 99 ALA A N 1
ATOM 766 C CA . ALA A 1 99 ? -33.243 9.292 48.103 1.00 83.19 99 ALA A CA 1
ATOM 767 C C . ALA A 1 99 ? -34.613 9.052 47.442 1.00 83.19 99 ALA A C 1
ATOM 769 O O . ALA A 1 99 ? -34.687 8.889 46.225 1.00 83.19 99 ALA A O 1
ATOM 770 N N . ALA A 1 100 ? -35.704 9.092 48.217 1.00 81.62 100 ALA A N 1
ATOM 771 C CA . ALA A 1 100 ? -37.068 9.000 47.697 1.00 81.62 100 ALA A CA 1
ATOM 772 C C . ALA A 1 100 ? -37.455 10.229 46.858 1.00 81.62 100 ALA A C 1
ATOM 774 O O . ALA A 1 100 ? -38.132 10.103 45.838 1.00 81.62 100 ALA A O 1
ATOM 775 N N . ARG A 1 101 ? -37.004 11.424 47.261 1.00 82.19 101 ARG A N 1
ATOM 776 C CA . ARG A 1 101 ? -37.269 12.680 46.546 1.00 82.19 101 ARG A CA 1
ATOM 777 C C . ARG A 1 101 ? -36.408 12.851 45.292 1.00 82.19 101 ARG A C 1
ATOM 779 O O . ARG A 1 101 ? -36.856 13.483 44.339 1.00 82.19 101 ARG A O 1
ATOM 786 N N . ASN A 1 102 ? -35.194 12.299 45.282 1.00 79.31 102 ASN A N 1
ATOM 787 C CA . ASN A 1 102 ? -34.256 12.371 44.163 1.00 79.31 102 ASN A CA 1
ATOM 788 C C . ASN A 1 102 ? -33.951 10.964 43.634 1.00 79.31 102 ASN A C 1
ATOM 790 O O . ASN A 1 102 ? -32.887 10.413 43.938 1.00 79.31 102 ASN A O 1
ATOM 794 N N . PRO A 1 103 ? -34.847 10.368 42.826 1.00 74.38 103 PRO A N 1
ATOM 795 C CA . PRO A 1 103 ? -34.555 9.089 42.201 1.00 74.38 103 PRO A CA 1
ATOM 796 C C . PRO A 1 103 ? -33.263 9.216 41.391 1.00 74.38 103 PRO A C 1
ATOM 798 O O . PRO A 1 103 ? -33.108 10.150 40.601 1.00 74.38 103 PRO A O 1
ATOM 801 N N . SER A 1 104 ? -32.320 8.289 41.602 1.00 72.00 104 SER A N 1
ATOM 802 C CA . SER A 1 104 ? -31.020 8.338 40.928 1.00 72.00 104 SER A CA 1
ATOM 803 C C . SER A 1 104 ? -31.230 8.477 39.418 1.00 72.00 104 SER A C 1
ATOM 805 O O . SER A 1 104 ? -31.819 7.607 38.767 1.00 72.00 104 SER A O 1
ATOM 807 N N . ARG A 1 105 ? -30.788 9.604 38.850 1.00 72.38 105 ARG A N 1
ATOM 808 C CA . ARG A 1 105 ? -30.879 9.838 37.411 1.00 72.38 105 ARG A CA 1
ATOM 809 C C . ARG A 1 105 ? -29.883 8.903 36.740 1.00 72.38 105 ARG A C 1
ATOM 811 O O . ARG A 1 105 ? -28.720 9.257 36.556 1.00 72.38 105 ARG A O 1
ATOM 818 N N . LYS A 1 106 ? -30.316 7.686 36.401 1.00 73.88 106 LYS A N 1
ATOM 819 C CA . LYS A 1 106 ? -29.492 6.754 35.631 1.00 73.88 106 LYS A CA 1
ATOM 820 C C . LYS A 1 106 ? -29.158 7.428 34.306 1.00 73.88 106 LYS A C 1
ATOM 822 O O . LYS A 1 106 ? -30.028 7.624 33.460 1.00 73.88 106 LYS A O 1
ATOM 827 N N . ARG A 1 107 ? -27.893 7.822 34.141 1.00 73.88 107 ARG A N 1
ATOM 828 C CA . ARG A 1 107 ? -27.379 8.343 32.876 1.00 73.88 107 ARG A CA 1
ATOM 829 C C . ARG A 1 107 ? -27.531 7.226 31.848 1.00 73.88 107 ARG A C 1
ATOM 831 O O . ARG A 1 107 ? -26.817 6.227 31.917 1.00 73.88 107 ARG A O 1
ATOM 838 N N . LYS A 1 108 ? -28.502 7.364 30.942 1.00 70.81 108 LYS A N 1
ATOM 839 C CA . LYS A 1 108 ? -28.718 6.417 29.847 1.00 70.81 108 LYS A CA 1
ATOM 840 C C . LYS A 1 108 ? -27.446 6.448 28.998 1.00 70.81 108 LYS A C 1
ATOM 842 O O . LYS A 1 108 ? -27.161 7.461 28.368 1.00 70.81 108 LYS A O 1
ATOM 847 N N . ARG A 1 109 ? -26.627 5.392 29.055 1.00 72.06 109 ARG A N 1
ATOM 848 C CA . ARG A 1 109 ? -25.529 5.229 28.097 1.00 72.06 109 ARG A CA 1
ATOM 849 C C . ARG A 1 109 ? -26.198 5.007 26.746 1.00 72.06 109 ARG A C 1
ATOM 851 O O . ARG A 1 109 ? -26.924 4.027 26.584 1.00 72.06 109 ARG A O 1
ATOM 858 N N . GLN A 1 110 ? -26.047 5.972 25.846 1.00 69.62 110 GLN A N 1
ATOM 859 C CA . GLN A 1 110 ? -26.433 5.806 24.455 1.00 69.62 110 GLN A CA 1
ATOM 860 C C . GLN A 1 110 ? -25.620 4.619 23.938 1.00 69.62 110 GLN A C 1
ATOM 862 O O . GLN A 1 110 ? -24.404 4.573 24.101 1.00 69.62 110 GLN A O 1
ATOM 867 N N . LYS A 1 111 ? -26.323 3.571 23.518 1.00 63.72 111 LYS A N 1
ATOM 868 C CA . LYS A 1 111 ? -25.701 2.373 22.970 1.00 63.72 111 LYS A CA 1
ATOM 869 C C . LYS A 1 111 ? -25.442 2.735 21.517 1.00 63.72 111 LYS A C 1
ATOM 871 O O . LYS A 1 111 ? -26.404 2.828 20.760 1.00 63.72 111 LYS A O 1
ATOM 876 N N . ASP A 1 112 ? -24.198 3.065 21.193 1.00 66.06 112 ASP A N 1
ATOM 877 C CA . ASP A 1 112 ? -23.799 3.424 19.836 1.00 66.06 112 ASP A CA 1
ATOM 878 C C . ASP A 1 112 ? -24.106 2.227 18.931 1.00 66.06 112 ASP A C 1
ATOM 880 O O . ASP A 1 112 ? -23.465 1.182 19.021 1.00 66.06 112 ASP A O 1
ATOM 884 N N . SER A 1 113 ? -25.170 2.341 18.136 1.00 61.53 113 SER A N 1
ATOM 885 C CA . SER A 1 113 ? -25.644 1.280 17.243 1.00 61.53 113 SER A CA 1
ATOM 886 C C . SER A 1 113 ? -24.713 1.047 16.054 1.00 61.53 113 SER A C 1
ATOM 888 O O . SER A 1 113 ? -24.816 0.004 15.419 1.00 61.53 113 SER A O 1
ATOM 890 N N . ASP A 1 114 ? -23.791 1.983 15.814 1.00 63.25 114 ASP A N 1
ATOM 891 C CA . ASP A 1 114 ? -22.855 1.990 14.684 1.00 63.25 114 ASP A CA 1
ATOM 892 C C . ASP A 1 114 ? -21.398 1.759 15.112 1.00 63.25 114 ASP A C 1
ATOM 894 O O . ASP A 1 114 ? -20.480 1.853 14.298 1.00 63.25 114 ASP A O 1
ATOM 898 N N . ALA A 1 115 ? -21.153 1.453 16.390 1.00 71.25 115 ALA A N 1
ATOM 899 C CA . ALA A 1 115 ? -19.821 1.070 16.832 1.00 71.25 115 ALA A CA 1
ATOM 900 C C . ALA A 1 115 ? -19.503 -0.328 16.284 1.00 71.25 115 ALA A C 1
ATOM 902 O O . ALA A 1 115 ? -19.939 -1.341 16.840 1.00 71.25 115 ALA A O 1
ATOM 903 N N . LEU A 1 116 ? -18.745 -0.378 15.183 1.00 75.75 116 LEU A N 1
ATOM 904 C CA . LEU A 1 116 ? -18.077 -1.601 14.748 1.00 75.75 116 LEU A CA 1
ATOM 905 C C . LEU A 1 116 ? -17.337 -2.190 15.953 1.00 75.75 116 LEU A C 1
ATOM 907 O O . LEU A 1 116 ? -16.671 -1.470 16.703 1.00 75.75 116 LEU A O 1
ATOM 911 N N . SER A 1 117 ? -17.489 -3.500 16.160 1.00 88.62 117 SER A N 1
ATOM 912 C CA . SER A 1 117 ? -16.732 -4.203 17.195 1.00 88.62 117 SER A CA 1
ATOM 913 C C . SER A 1 117 ? -15.246 -3.912 16.997 1.00 88.62 117 SER A C 1
ATOM 915 O O . SER A 1 117 ? -14.776 -3.920 15.860 1.00 88.62 117 SER A O 1
ATOM 917 N N . LEU A 1 118 ? -14.509 -3.688 18.088 1.00 89.00 118 LEU A N 1
ATOM 918 C CA . LEU A 1 118 ? -13.060 -3.478 18.035 1.00 89.00 118 LEU A CA 1
ATOM 919 C C . LEU A 1 118 ? -12.371 -4.567 17.197 1.00 89.00 118 LEU A C 1
ATOM 921 O O . LEU A 1 118 ? -11.501 -4.255 16.395 1.00 89.00 118 LEU A O 1
ATOM 925 N N . GLU A 1 119 ? -12.836 -5.812 17.318 1.00 92.06 119 GLU A N 1
ATOM 926 C CA . GLU A 1 119 ? -12.356 -6.944 16.520 1.00 92.06 119 GLU A CA 1
ATOM 927 C C . GLU A 1 119 ? -12.502 -6.700 15.012 1.00 92.06 119 GLU A C 1
ATOM 929 O O . GLU A 1 119 ? -11.547 -6.840 14.261 1.00 92.06 119 GLU A O 1
ATOM 934 N N . SER A 1 120 ? -13.668 -6.220 14.572 1.00 93.44 120 SER A N 1
ATOM 935 C CA . SER A 1 120 ? -13.926 -5.929 13.158 1.00 93.44 120 SER A CA 1
ATOM 936 C C . SER A 1 120 ? -13.030 -4.812 12.624 1.00 93.44 120 SER A C 1
ATOM 938 O O . SER A 1 120 ? -12.658 -4.838 11.454 1.00 93.44 120 SER A O 1
ATOM 940 N N . ILE A 1 121 ? -12.699 -3.825 13.460 1.00 95.06 121 ILE A N 1
ATOM 941 C CA . ILE A 1 121 ? -11.795 -2.732 13.086 1.00 95.06 121 ILE A CA 1
ATOM 942 C C . ILE A 1 121 ? -10.366 -3.267 12.940 1.00 95.06 121 ILE A C 1
ATOM 944 O O . ILE A 1 121 ? -9.670 -2.908 11.992 1.00 95.06 121 ILE A O 1
ATOM 948 N N . LEU A 1 122 ? -9.934 -4.139 13.853 1.00 96.25 122 LEU A N 1
ATOM 949 C CA . LEU A 1 122 ? -8.606 -4.752 13.815 1.00 96.25 122 LEU A CA 1
ATOM 950 C C . LEU A 1 122 ? -8.448 -5.720 12.639 1.00 96.25 122 LEU A C 1
ATOM 952 O O . LEU A 1 122 ? -7.393 -5.731 12.001 1.00 96.25 122 LEU A O 1
ATOM 956 N N . ASP A 1 123 ? -9.492 -6.480 12.314 1.00 96.81 123 ASP A N 1
ATOM 957 C CA . ASP A 1 123 ? -9.524 -7.359 11.147 1.00 96.81 123 ASP A CA 1
ATOM 958 C C . ASP A 1 123 ? -9.409 -6.561 9.848 1.00 96.81 123 ASP A C 1
ATOM 960 O O . ASP A 1 123 ? -8.571 -6.884 9.000 1.00 96.81 123 ASP A O 1
ATOM 964 N N . GLN A 1 124 ? -10.191 -5.483 9.717 1.00 96.62 124 GLN A N 1
ATOM 965 C CA . GLN A 1 124 ? -10.132 -4.604 8.550 1.00 96.62 124 GLN A CA 1
ATOM 966 C C . GLN A 1 124 ? -8.756 -3.947 8.423 1.00 96.62 124 GLN A C 1
ATOM 968 O O . GLN A 1 124 ? -8.146 -4.005 7.361 1.00 96.62 124 GLN A O 1
ATOM 973 N N . PHE A 1 125 ? -8.222 -3.398 9.517 1.00 97.38 125 PHE A N 1
ATOM 974 C CA . PHE A 1 125 ? -6.887 -2.806 9.527 1.00 97.38 125 PHE A CA 1
ATOM 975 C C . PHE A 1 125 ? -5.812 -3.818 9.110 1.00 97.38 125 PHE A C 1
ATOM 977 O O . PHE A 1 125 ? -4.947 -3.522 8.287 1.00 97.38 125 PHE A O 1
ATOM 984 N N . SER A 1 126 ? -5.880 -5.038 9.645 1.00 98.19 126 SER A N 1
ATOM 985 C CA . SER A 1 126 ? -4.941 -6.106 9.297 1.00 98.19 126 SER A CA 1
ATOM 986 C C . SER A 1 126 ? -5.031 -6.482 7.820 1.00 98.19 126 SER A C 1
ATOM 988 O O . SER A 1 126 ? -4.012 -6.794 7.203 1.00 98.19 126 SER A O 1
ATOM 990 N N . GLN A 1 127 ? -6.236 -6.465 7.249 1.00 98.38 127 GLN A N 1
ATOM 991 C CA . GLN A 1 127 ? -6.445 -6.711 5.830 1.00 98.38 127 GLN A CA 1
ATOM 992 C C . GLN A 1 127 ? -5.860 -5.585 4.973 1.00 98.38 127 GLN A C 1
ATOM 994 O O . GLN A 1 127 ? -5.065 -5.869 4.081 1.00 98.38 127 GLN A O 1
ATOM 999 N N . ASP A 1 128 ? -6.146 -4.329 5.308 1.00 98.38 128 ASP A N 1
ATOM 1000 C CA . ASP A 1 128 ? -5.650 -3.162 4.574 1.00 98.38 128 ASP A CA 1
ATOM 1001 C C . ASP A 1 128 ? -4.113 -3.116 4.550 1.00 98.38 128 ASP A C 1
ATOM 1003 O O . ASP A 1 128 ? -3.502 -2.856 3.511 1.00 98.38 128 ASP A O 1
ATOM 1007 N N . VAL A 1 129 ? -3.467 -3.431 5.680 1.00 98.50 129 VAL A N 1
ATOM 1008 C CA . VAL A 1 129 ? -2.000 -3.505 5.774 1.00 98.50 129 VAL A CA 1
ATOM 1009 C C . VAL A 1 129 ? -1.441 -4.620 4.888 1.00 98.50 129 VAL A C 1
ATOM 1011 O O . VAL A 1 129 ? -0.425 -4.422 4.217 1.00 98.50 129 VAL A O 1
ATOM 1014 N N . ARG A 1 130 ? -2.087 -5.794 4.859 1.00 98.56 130 ARG A N 1
ATOM 1015 C CA . ARG A 1 130 ? -1.671 -6.894 3.973 1.00 98.56 130 ARG A CA 1
ATOM 1016 C C . ARG A 1 130 ? -1.800 -6.501 2.506 1.00 98.56 130 ARG A C 1
ATOM 1018 O O . ARG A 1 130 ? -0.869 -6.749 1.741 1.00 98.56 130 ARG A O 1
ATOM 1025 N N . ASP A 1 131 ? -2.906 -5.870 2.137 1.00 98.50 131 ASP A N 1
ATOM 1026 C CA . ASP A 1 131 ? -3.191 -5.483 0.757 1.00 98.50 131 ASP A CA 1
ATOM 1027 C C . ASP A 1 131 ? -2.222 -4.395 0.275 1.00 98.50 131 ASP A C 1
ATOM 1029 O O . ASP A 1 131 ? -1.642 -4.521 -0.806 1.00 98.50 131 ASP A O 1
ATOM 1033 N N . GLN A 1 132 ? -1.931 -3.389 1.108 1.00 98.56 132 GLN A N 1
ATOM 1034 C CA . GLN A 1 132 ? -0.874 -2.413 0.818 1.00 98.56 132 GLN A CA 1
ATOM 1035 C C . GLN A 1 132 ? 0.499 -3.072 0.683 1.00 98.56 132 GLN A C 1
ATOM 1037 O O . GLN A 1 132 ? 1.239 -2.771 -0.255 1.00 98.56 132 GLN A O 1
ATOM 1042 N N . GLY A 1 133 ? 0.836 -4.002 1.580 1.00 98.50 133 GLY A N 1
ATOM 1043 C CA . GLY A 1 133 ? 2.090 -4.745 1.498 1.00 98.50 133 GLY A CA 1
ATOM 1044 C C . GLY A 1 133 ? 2.229 -5.503 0.174 1.00 98.50 133 GLY A C 1
ATOM 1045 O O . GLY A 1 133 ? 3.279 -5.448 -0.467 1.00 98.50 133 GLY A O 1
ATOM 1046 N N . GLN A 1 134 ? 1.165 -6.167 -0.281 1.00 98.56 134 GLN A N 1
ATOM 1047 C CA . GLN A 1 134 ? 1.150 -6.870 -1.568 1.00 98.56 134 GLN A CA 1
ATOM 1048 C C . GLN A 1 134 ? 1.245 -5.918 -2.765 1.00 98.56 134 GLN A C 1
ATOM 1050 O O . GLN A 1 134 ? 1.956 -6.222 -3.731 1.00 98.56 134 GLN A O 1
ATOM 1055 N N . ALA A 1 135 ? 0.577 -4.764 -2.698 1.00 98.50 135 ALA A N 1
ATOM 1056 C CA . ALA A 1 135 ? 0.667 -3.734 -3.725 1.00 98.50 135 ALA A CA 1
ATOM 1057 C C . ALA A 1 135 ? 2.111 -3.231 -3.876 1.00 98.50 135 ALA A C 1
ATOM 1059 O O . ALA A 1 135 ? 2.649 -3.241 -4.983 1.00 98.50 135 ALA A O 1
ATOM 1060 N N . TRP A 1 136 ? 2.785 -2.910 -2.768 1.00 98.50 136 TRP A N 1
ATOM 1061 C CA . TRP A 1 136 ? 4.185 -2.477 -2.789 1.00 98.50 136 TRP A CA 1
ATOM 1062 C C . TRP A 1 136 ? 5.139 -3.556 -3.294 1.00 98.50 136 TRP A C 1
ATOM 1064 O O . TRP A 1 136 ? 6.059 -3.260 -4.054 1.00 98.50 136 TRP A O 1
ATOM 1074 N N . ILE A 1 137 ? 4.933 -4.820 -2.913 1.00 98.56 137 ILE A N 1
ATOM 1075 C CA . ILE A 1 137 ? 5.748 -5.931 -3.429 1.00 98.56 137 ILE A CA 1
ATOM 1076 C C . ILE A 1 137 ? 5.619 -6.032 -4.953 1.00 98.56 137 ILE A C 1
ATOM 1078 O O . ILE A 1 137 ? 6.622 -6.229 -5.646 1.00 98.56 137 ILE A O 1
ATOM 1082 N N . SER A 1 138 ? 4.398 -5.888 -5.470 1.00 98.50 138 SER A N 1
ATOM 1083 C CA . SER A 1 138 ? 4.123 -5.933 -6.908 1.00 98.50 138 SER A CA 1
ATOM 1084 C C . SER A 1 138 ? 4.780 -4.757 -7.629 1.00 98.50 138 SER A C 1
ATOM 1086 O O . SER A 1 138 ? 5.523 -4.965 -8.585 1.00 98.50 138 SER A O 1
ATOM 1088 N N . GLU A 1 139 ? 4.628 -3.544 -7.102 1.00 98.44 139 GLU A N 1
ATOM 1089 C CA . GLU A 1 139 ? 5.244 -2.340 -7.662 1.00 98.44 139 GLU A CA 1
ATOM 1090 C C . GLU A 1 139 ? 6.778 -2.426 -7.678 1.00 98.44 139 GLU A C 1
ATOM 1092 O O . GLU A 1 139 ? 7.413 -2.153 -8.696 1.00 98.44 139 GLU A O 1
ATOM 1097 N N . ILE A 1 140 ? 7.402 -2.893 -6.592 1.00 98.56 140 ILE A N 1
ATOM 1098 C CA . ILE A 1 140 ? 8.857 -3.104 -6.540 1.00 98.56 140 ILE A CA 1
ATOM 1099 C C . ILE A 1 140 ? 9.303 -4.100 -7.613 1.00 98.56 140 ILE A C 1
ATOM 1101 O O . ILE A 1 140 ? 10.355 -3.918 -8.234 1.00 98.56 140 ILE A O 1
ATOM 1105 N N . LYS A 1 141 ? 8.537 -5.174 -7.824 1.00 98.62 141 LYS A N 1
ATOM 1106 C CA . LYS A 1 141 ? 8.846 -6.178 -8.843 1.00 98.62 141 LYS A CA 1
ATOM 1107 C C . LYS A 1 141 ? 8.775 -5.574 -10.245 1.00 98.62 141 LYS A C 1
ATOM 1109 O O . LYS A 1 141 ? 9.706 -5.780 -11.027 1.00 98.62 141 LYS A O 1
ATOM 1114 N N . ASP A 1 142 ? 7.734 -4.803 -10.527 1.00 98.50 142 ASP A N 1
ATOM 1115 C CA . ASP A 1 142 ? 7.531 -4.158 -11.822 1.00 98.50 142 ASP A CA 1
ATOM 1116 C C . ASP A 1 142 ? 8.614 -3.113 -12.101 1.00 98.50 142 ASP A C 1
ATOM 1118 O O . ASP A 1 142 ? 9.217 -3.111 -13.175 1.00 98.50 142 ASP A O 1
ATOM 1122 N N . LEU A 1 143 ? 8.962 -2.295 -11.104 1.00 98.62 143 LEU A N 1
ATOM 1123 C CA . LEU A 1 143 ? 10.046 -1.319 -11.212 1.00 98.62 143 LEU A CA 1
ATOM 1124 C C . LEU A 1 143 ? 11.399 -1.990 -11.456 1.00 98.62 143 LEU A C 1
ATOM 1126 O O . LEU A 1 143 ? 12.168 -1.537 -12.303 1.00 98.62 143 LEU A O 1
ATOM 1130 N N . ARG A 1 144 ? 11.701 -3.095 -10.764 1.00 98.56 144 ARG A N 1
ATOM 1131 C CA . ARG A 1 144 ? 12.935 -3.866 -11.004 1.00 98.56 144 ARG A CA 1
ATOM 1132 C C . ARG A 1 144 ? 12.979 -4.445 -12.413 1.00 98.56 144 ARG A C 1
ATOM 1134 O O . ARG A 1 144 ? 14.041 -4.454 -13.034 1.00 98.56 144 ARG A O 1
ATOM 1141 N N . PHE A 1 145 ? 11.847 -4.925 -12.916 1.00 98.50 145 PHE A N 1
ATOM 1142 C CA . PHE A 1 145 ? 11.746 -5.439 -14.275 1.00 98.50 145 PHE A CA 1
ATOM 1143 C C . PHE A 1 145 ? 11.944 -4.329 -15.316 1.00 98.50 145 PHE A C 1
ATOM 1145 O O . PHE A 1 145 ? 12.764 -4.480 -16.221 1.00 98.50 145 PHE A O 1
ATOM 1152 N N . ALA A 1 146 ? 11.278 -3.185 -15.143 1.00 98.31 146 ALA A N 1
ATOM 1153 C CA . ALA A 1 146 ? 11.442 -2.020 -16.007 1.00 98.31 146 ALA A CA 1
ATOM 1154 C C . ALA A 1 146 ? 12.892 -1.513 -16.010 1.00 98.31 146 ALA A C 1
ATOM 1156 O O . ALA A 1 146 ? 13.465 -1.270 -17.071 1.00 98.31 146 ALA A O 1
ATOM 1157 N N . LEU A 1 147 ? 13.520 -1.433 -14.834 1.00 98.50 147 LEU A N 1
ATOM 1158 C CA . LEU A 1 147 ? 14.926 -1.062 -14.692 1.00 98.50 147 LEU A CA 1
ATOM 1159 C C . LEU A 1 147 ? 15.831 -2.002 -15.502 1.00 98.50 147 LEU A C 1
ATOM 1161 O O . LEU A 1 147 ? 16.704 -1.538 -16.234 1.00 98.50 147 LEU A O 1
ATOM 1165 N N . LYS A 1 148 ? 15.606 -3.318 -15.401 1.00 98.50 148 LYS A N 1
ATOM 1166 C CA . LYS A 1 148 ? 16.376 -4.323 -16.142 1.00 98.50 148 LYS A CA 1
ATOM 1167 C C . LYS A 1 148 ? 16.275 -4.108 -17.655 1.00 98.50 148 LYS A C 1
ATOM 1169 O O . LYS A 1 148 ? 17.307 -4.071 -18.317 1.00 98.50 148 LYS A O 1
ATOM 1174 N N . ILE A 1 149 ? 15.065 -3.897 -18.175 1.00 98.38 149 ILE A N 1
ATOM 1175 C CA . ILE A 1 149 ? 14.841 -3.621 -19.603 1.00 98.38 149 ILE A CA 1
ATOM 1176 C C . ILE A 1 149 ? 15.615 -2.379 -20.045 1.00 98.38 149 ILE A C 1
ATOM 1178 O O . ILE A 1 149 ? 16.283 -2.396 -21.076 1.00 98.38 149 ILE A O 1
ATOM 1182 N N . VAL A 1 150 ? 15.553 -1.299 -19.264 1.00 98.38 150 VAL A N 1
ATOM 1183 C CA . VAL A 1 150 ? 16.252 -0.052 -19.598 1.00 98.38 150 VAL A CA 1
ATOM 1184 C C . VAL A 1 150 ? 17.768 -0.260 -19.635 1.00 98.38 150 VAL A C 1
ATOM 1186 O O . VAL A 1 150 ? 18.436 0.267 -20.525 1.00 98.38 150 VAL A O 1
ATOM 1189 N N . TYR A 1 151 ? 18.327 -1.044 -18.709 1.00 98.44 151 TYR A N 1
ATOM 1190 C CA . TYR A 1 151 ? 19.750 -1.386 -18.741 1.00 98.44 151 TYR A CA 1
ATOM 1191 C C . TYR A 1 151 ? 20.125 -2.216 -19.970 1.00 98.44 151 TYR A C 1
ATOM 1193 O O . TYR A 1 151 ? 21.115 -1.889 -20.619 1.00 98.44 151 TYR A O 1
ATOM 1201 N N . GLU A 1 152 ? 19.335 -3.233 -20.318 1.00 98.19 152 GLU A N 1
ATOM 1202 C CA . GLU A 1 152 ? 19.561 -4.046 -21.520 1.00 98.19 152 GLU A CA 1
ATOM 1203 C C . GLU A 1 152 ? 19.542 -3.169 -22.785 1.00 98.19 152 GLU A C 1
ATOM 1205 O O . GLU A 1 152 ? 20.496 -3.171 -23.560 1.00 98.19 152 GLU A O 1
ATOM 1210 N N . GLN A 1 153 ? 18.532 -2.307 -22.935 1.00 98.19 153 GLN A N 1
ATOM 1211 C CA . GLN A 1 153 ? 18.440 -1.371 -24.062 1.00 98.19 153 GLN A CA 1
ATOM 1212 C C . GLN A 1 153 ? 19.613 -0.387 -24.119 1.00 98.19 153 GLN A C 1
ATOM 1214 O O . GLN A 1 153 ? 20.103 -0.050 -25.200 1.00 98.19 153 GLN A O 1
ATOM 1219 N N . LYS A 1 154 ? 20.072 0.097 -22.961 1.00 98.31 154 LYS A N 1
ATOM 1220 C CA . LYS A 1 154 ? 21.222 0.999 -22.874 1.00 98.31 154 LYS A CA 1
ATOM 1221 C C . LYS A 1 154 ? 22.504 0.314 -23.340 1.00 98.31 154 LYS A C 1
ATOM 1223 O O . LYS A 1 154 ? 23.285 0.943 -24.053 1.00 98.31 154 LYS A O 1
ATOM 1228 N N . GLU A 1 155 ? 22.736 -0.930 -22.935 1.00 98.12 155 GLU A N 1
ATOM 1229 C CA . GLU A 1 155 ? 23.915 -1.684 -23.369 1.00 98.12 155 GLU A CA 1
ATOM 1230 C C . GLU A 1 155 ? 23.851 -2.008 -24.868 1.00 98.12 155 GLU A C 1
ATOM 1232 O O . GLU A 1 155 ? 24.831 -1.759 -25.571 1.00 98.12 155 GLU A O 1
ATOM 1237 N N . ASP A 1 156 ? 22.686 -2.393 -25.395 1.00 97.88 156 ASP A N 1
ATOM 1238 C CA . ASP A 1 156 ? 22.484 -2.592 -26.837 1.00 97.88 156 ASP A CA 1
ATOM 1239 C C . ASP A 1 156 ? 22.790 -1.326 -27.651 1.00 97.88 156 ASP A C 1
ATOM 1241 O O . ASP A 1 156 ? 23.418 -1.377 -28.712 1.00 97.88 156 ASP A O 1
ATOM 1245 N N . LEU A 1 157 ? 22.334 -0.161 -27.176 1.00 97.69 157 LEU A N 1
ATOM 1246 C CA . LEU A 1 157 ? 22.595 1.119 -27.835 1.00 97.69 157 LEU A CA 1
ATOM 1247 C C . LEU A 1 157 ? 24.073 1.500 -27.774 1.00 97.69 157 LEU A C 1
ATOM 1249 O O . LEU A 1 157 ? 24.621 1.940 -28.784 1.00 97.69 157 LEU A O 1
ATOM 1253 N N . LYS A 1 158 ? 24.735 1.300 -26.630 1.00 97.94 158 LYS A N 1
ATOM 1254 C CA . LYS A 1 158 ? 26.182 1.517 -26.506 1.00 97.94 158 LYS A CA 1
ATOM 1255 C C . LYS A 1 158 ? 26.973 0.615 -27.442 1.00 97.94 158 LYS A C 1
ATOM 1257 O O . LYS A 1 158 ? 27.938 1.071 -28.048 1.00 97.94 158 LYS A O 1
ATOM 1262 N N . GLU A 1 159 ? 26.585 -0.651 -27.568 1.00 97.75 159 GLU A N 1
ATOM 1263 C CA . GLU A 1 159 ? 27.265 -1.580 -28.462 1.00 97.75 159 GLU A CA 1
ATOM 1264 C C . GLU A 1 159 ? 27.075 -1.178 -29.929 1.00 97.75 159 GLU A C 1
ATOM 1266 O O . GLU A 1 159 ? 28.037 -1.156 -30.697 1.00 97.75 159 GLU A O 1
ATOM 1271 N N . LYS A 1 160 ? 25.855 -0.789 -30.320 1.00 97.38 160 LYS A N 1
ATOM 1272 C CA . LYS A 1 160 ? 25.587 -0.248 -31.661 1.00 97.38 160 LYS A CA 1
ATOM 1273 C C . LYS A 1 160 ? 26.425 0.993 -31.948 1.00 97.38 160 LYS A C 1
ATOM 1275 O O . LYS A 1 160 ? 26.973 1.095 -33.041 1.00 97.38 160 LYS A O 1
ATOM 1280 N N . LEU A 1 161 ? 26.532 1.901 -30.981 1.00 97.25 161 LEU A N 1
ATOM 1281 C CA . LEU A 1 161 ? 27.316 3.125 -31.107 1.00 97.25 161 LEU A CA 1
ATOM 1282 C C . LEU A 1 161 ? 28.801 2.796 -31.306 1.00 97.25 161 LEU A C 1
ATOM 1284 O O . LEU A 1 161 ? 29.376 3.238 -32.295 1.00 97.25 161 LEU A O 1
ATOM 1288 N N . ARG A 1 162 ? 29.370 1.909 -30.480 1.00 97.31 162 ARG A N 1
ATOM 1289 C CA . ARG A 1 162 ? 30.756 1.435 -30.635 1.00 97.31 162 ARG A CA 1
ATOM 1290 C C . ARG A 1 162 ? 31.010 0.841 -32.022 1.00 97.31 162 ARG A C 1
ATOM 1292 O O . ARG A 1 162 ? 31.957 1.216 -32.696 1.00 97.31 162 ARG A O 1
ATOM 1299 N N . ARG A 1 163 ? 30.118 -0.036 -32.499 1.00 96.62 163 ARG A N 1
ATOM 1300 C CA . ARG A 1 163 ? 30.239 -0.640 -33.839 1.00 96.62 163 ARG A CA 1
ATOM 1301 C C . ARG A 1 163 ? 30.164 0.392 -34.969 1.00 96.62 163 ARG A C 1
ATOM 1303 O O . ARG A 1 163 ? 30.675 0.124 -36.053 1.00 96.62 163 ARG A O 1
ATOM 1310 N N . LEU A 1 164 ? 29.463 1.510 -34.775 1.00 96.62 164 LEU A N 1
ATOM 1311 C CA . LEU A 1 164 ? 29.409 2.595 -35.757 1.00 96.62 164 LEU A CA 1
ATOM 1312 C C . LEU A 1 164 ? 30.684 3.441 -35.725 1.00 96.62 164 LEU A C 1
ATOM 1314 O O . LEU A 1 164 ? 31.195 3.762 -36.793 1.00 96.62 164 LEU A O 1
ATOM 1318 N N . GLU A 1 165 ? 31.214 3.742 -34.540 1.00 96.50 165 GLU A N 1
ATOM 1319 C CA . GLU A 1 165 ? 32.506 4.422 -34.373 1.00 96.50 165 GLU A CA 1
ATOM 1320 C C . GLU A 1 165 ? 33.646 3.609 -35.002 1.00 96.50 165 GLU A C 1
ATOM 1322 O O . GLU A 1 165 ? 34.408 4.142 -35.805 1.00 96.50 165 GLU A O 1
ATOM 1327 N N . ASP A 1 166 ? 33.696 2.298 -34.744 1.00 95.81 166 ASP A N 1
ATOM 1328 C CA . ASP A 1 166 ? 34.695 1.397 -35.333 1.00 95.81 166 ASP A CA 1
ATOM 1329 C 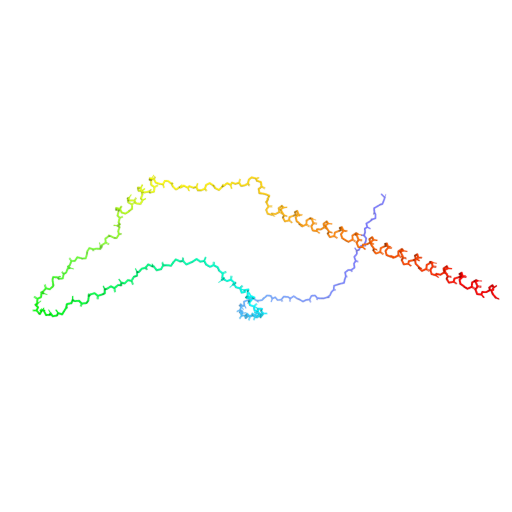C . ASP A 1 166 ? 34.630 1.400 -36.872 1.00 95.81 166 ASP A C 1
ATOM 1331 O O . ASP A 1 166 ? 35.655 1.399 -37.553 1.00 95.81 166 ASP A O 1
ATOM 1335 N N . LYS A 1 167 ? 33.417 1.427 -37.445 1.00 95.06 167 LYS A N 1
ATOM 1336 C CA . LYS A 1 167 ? 33.213 1.496 -38.902 1.00 95.06 167 LYS A CA 1
ATOM 1337 C C . LYS A 1 167 ? 33.611 2.842 -39.491 1.00 95.06 167 LYS A C 1
ATOM 1339 O O . LYS A 1 167 ? 34.107 2.868 -40.612 1.00 95.06 167 LYS A O 1
ATOM 1344 N N . LEU A 1 168 ? 33.359 3.934 -38.771 1.00 93.81 168 LEU A N 1
ATOM 1345 C CA . LEU A 1 168 ? 33.755 5.274 -39.192 1.00 93.81 168 LEU A CA 1
ATOM 1346 C C . LEU A 1 168 ? 35.282 5.368 -39.261 1.00 93.81 168 LEU A C 1
ATOM 1348 O O . LEU A 1 168 ? 35.814 5.742 -40.299 1.00 93.81 168 LEU A O 1
ATOM 1352 N N . HIS A 1 169 ? 35.975 4.931 -38.207 1.00 89.12 169 HIS A N 1
ATOM 1353 C CA . HIS A 1 169 ? 37.438 4.918 -38.159 1.00 89.12 169 HIS A CA 1
ATOM 1354 C C . HIS A 1 169 ? 38.082 3.952 -39.158 1.00 89.12 169 HIS A C 1
ATOM 1356 O O . HIS A 1 169 ? 39.203 4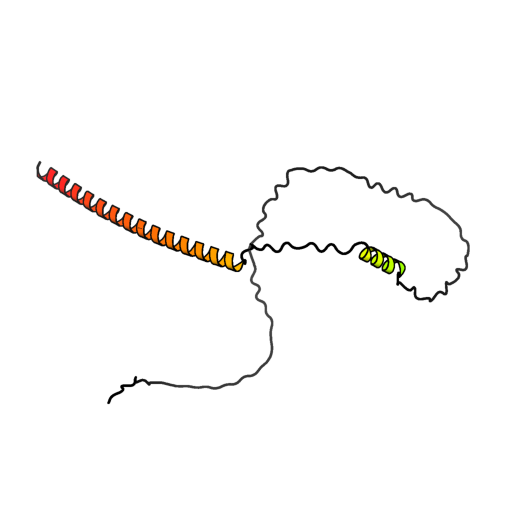.183 -39.587 1.00 89.12 169 HIS A O 1
ATOM 1362 N N . ALA A 1 170 ? 37.393 2.878 -39.550 1.00 87.19 170 ALA A N 1
ATOM 1363 C CA . ALA A 1 170 ? 37.871 1.972 -40.595 1.00 87.19 170 ALA A CA 1
ATOM 1364 C C . ALA A 1 170 ? 37.676 2.514 -42.027 1.00 87.19 170 ALA A C 1
ATOM 1366 O O . ALA A 1 170 ? 38.154 1.889 -42.974 1.00 87.19 170 ALA A O 1
ATOM 1367 N N . SER A 1 171 ? 36.935 3.616 -42.200 1.00 80.88 171 SER A N 1
ATOM 1368 C CA . SER A 1 171 ? 36.638 4.228 -43.502 1.00 80.88 171 SER A CA 1
ATOM 1369 C C . SER A 1 171 ? 37.471 5.486 -43.803 1.00 80.88 171 SER A C 1
ATOM 1371 O O . SER A 1 171 ? 37.336 6.018 -44.908 1.00 80.88 171 SER A O 1
ATOM 1373 N N . GLU A 1 172 ? 38.279 5.959 -42.851 1.00 62.25 172 GLU A N 1
ATOM 1374 C CA . GLU A 1 172 ? 39.291 7.022 -43.017 1.00 62.25 172 GLU A CA 1
ATOM 1375 C C . GLU A 1 172 ? 40.663 6.432 -43.371 1.00 62.25 172 GLU A C 1
ATOM 1377 O O . GLU A 1 172 ? 41.361 7.054 -44.205 1.00 62.25 172 GLU A O 1
#